Protein AF-A0A6G4AUS6-F1 (afdb_monomer)

Foldseek 3Di:
DQADFDADPVGDTPCPDCVSGPDDDPVNDDDDDDDDDPAFDPPDDVR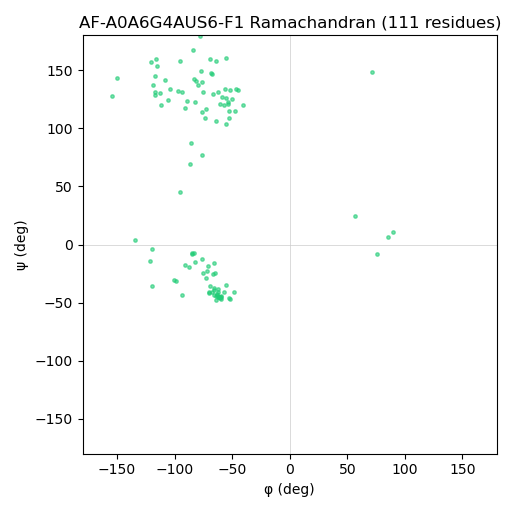DDDDPCVVPVCVVVVVQVVLCVVQVFGDDDPDCDPVNSVVRSCVVVPPDDDDPPPPPPPDDDDDDD

Sequence (113 aa):
MHESLVMDEEGHVTTAAFREYRIPEFADVPRTEVYFADTADALGPLGAKSMSESPFLPVAAALANAVRDATGVRLDTMPMTRDRVCLAIAASRGTPAAPDEVRADGPVGHAPA

Radius of gyration: 26.0 Å; Cα contacts (8 Å, |Δi|>4): 66; chains: 1; bounding box: 75×43×74 Å

Organism: NCBI:txid114699

Solvent-accessible surface area (backbone atoms only — not comparable to full-atom values): 7620 Å² total; per-residue (Å²): 94,62,59,57,89,43,62,50,98,92,66,49,66,73,36,77,47,67,90,65,28,35,71,85,52,81,88,70,57,71,95,79,85,90,83,82,76,98,73,71,31,94,87,28,78,98,30,44,71,93,60,88,55,68,78,58,67,54,47,65,60,52,50,35,49,51,49,20,72,76,67,75,47,85,63,92,62,83,49,65,34,71,67,59,52,51,51,50,51,46,63,74,70,47,79,75,74,74,77,76,76,76,72,74,78,69,84,81,81,82,78,87,131

InterPro domains:
  IPR037165 Aldehyde oxidase/xanthine dehydrogenase, molybdopterin binding domain superfamily [SSF56003] (1-90)
  IPR052516 Nicotinate and N-heterocyclic Hydroxylase [PTHR47495] (9-85)

Mean predicted aligned error: 10.03 Å

Structure (mmCIF, N/CA/C/O backbone):
data_AF-A0A6G4AUS6-F1
#
_entry.id   AF-A0A6G4AUS6-F1
#
loop_
_atom_site.group_PDB
_atom_site.id
_atom_site.type_symbol
_atom_site.label_atom_id
_atom_site.label_alt_id
_atom_site.label_comp_id
_atom_site.label_asym_id
_atom_site.label_entity_id
_atom_site.label_seq_id
_atom_site.pdbx_PDB_ins_code
_atom_site.Cartn_x
_atom_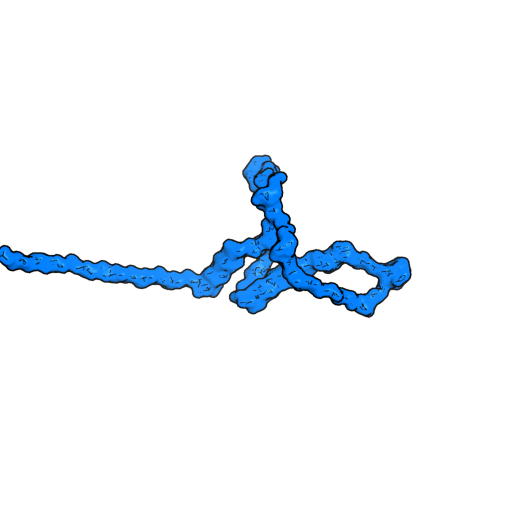site.Cartn_y
_atom_site.Cartn_z
_atom_site.occupancy
_atom_site.B_iso_or_equiv
_atom_site.auth_seq_id
_atom_site.auth_comp_id
_atom_site.auth_asym_id
_atom_site.auth_atom_id
_atom_site.pdbx_PDB_model_num
ATOM 1 N N . MET A 1 1 ? -0.979 -0.504 5.566 1.00 73.19 1 MET A N 1
ATOM 2 C CA . MET A 1 1 ? -2.168 -0.923 6.352 1.00 73.19 1 MET A CA 1
ATOM 3 C C . MET A 1 1 ? -2.077 -0.572 7.831 1.00 73.19 1 MET A C 1
ATOM 5 O O . MET A 1 1 ? -3.114 -0.551 8.476 1.00 73.19 1 MET A O 1
ATOM 9 N N . HIS A 1 2 ? -0.881 -0.345 8.378 1.00 84.62 2 HIS A N 1
ATOM 10 C CA . HIS A 1 2 ? -0.679 -0.233 9.828 1.00 84.62 2 HIS A CA 1
ATOM 11 C C . HIS A 1 2 ? -0.114 1.124 10.243 1.00 84.62 2 HIS A C 1
ATOM 13 O O . HIS A 1 2 ? -0.513 1.666 11.266 1.00 84.62 2 HIS A O 1
ATOM 19 N N . GLU A 1 3 ? 0.757 1.682 9.410 1.00 92.75 3 GLU A N 1
ATOM 20 C CA . GLU A 1 3 ? 1.452 2.933 9.673 1.00 92.75 3 GLU A CA 1
ATOM 21 C C . GLU A 1 3 ? 0.501 4.135 9.698 1.00 92.75 3 GLU A C 1
ATOM 23 O O . GLU A 1 3 ? -0.305 4.335 8.783 1.00 92.75 3 GLU A O 1
ATOM 28 N N . SER A 1 4 ? 0.608 4.930 10.761 1.00 93.50 4 SER A N 1
ATOM 29 C CA . SER A 1 4 ? -0.110 6.187 10.950 1.00 93.50 4 SER A CA 1
ATOM 30 C C . SER A 1 4 ? 0.700 7.076 11.882 1.00 93.50 4 SER A C 1
ATOM 32 O O . SER A 1 4 ? 1.059 6.647 12.975 1.00 93.50 4 SER A O 1
ATOM 34 N N . LEU A 1 5 ? 0.954 8.314 11.465 1.00 94.75 5 LEU A N 1
ATOM 35 C CA . LEU A 1 5 ? 1.510 9.348 12.330 1.00 94.75 5 LEU A CA 1
ATOM 36 C C . LEU A 1 5 ? 0.350 10.083 13.000 1.00 94.75 5 LEU A C 1
ATOM 38 O O . LEU A 1 5 ? -0.535 10.590 12.311 1.00 94.75 5 LEU A O 1
ATOM 42 N N . VAL A 1 6 ? 0.343 10.120 14.330 1.00 95.25 6 VAL A N 1
ATOM 43 C CA . VAL A 1 6 ? -0.687 10.815 15.115 1.00 95.25 6 VAL A CA 1
ATOM 44 C C . VAL A 1 6 ? -0.030 11.916 15.935 1.00 95.25 6 VAL A C 1
ATOM 46 O O . VAL A 1 6 ? 1.042 11.703 16.502 1.00 95.25 6 VAL A O 1
ATOM 49 N N . MET A 1 7 ? -0.671 13.083 15.981 1.00 97.31 7 MET A N 1
ATOM 50 C CA . MET A 1 7 ? -0.251 14.222 16.796 1.00 97.31 7 MET A CA 1
ATOM 51 C C . MET A 1 7 ? -1.321 14.544 17.842 1.00 97.31 7 MET A C 1
ATOM 53 O O . MET A 1 7 ? -2.508 14.356 17.564 1.00 97.31 7 MET A O 1
ATOM 57 N N . ASP A 1 8 ? -0.899 14.979 19.028 1.00 96.88 8 ASP A N 1
ATOM 58 C CA . ASP A 1 8 ? -1.793 15.549 20.043 1.00 96.88 8 ASP A CA 1
ATOM 59 C C . ASP A 1 8 ? -2.181 17.005 19.710 1.00 96.88 8 ASP A C 1
ATOM 61 O O . ASP A 1 8 ? -1.797 17.547 18.668 1.00 96.88 8 ASP A O 1
ATOM 65 N N . GLU A 1 9 ? -2.997 17.625 20.566 1.00 97.75 9 GLU A N 1
ATOM 66 C CA . GLU A 1 9 ? -3.490 18.997 20.369 1.00 97.75 9 GLU A CA 1
ATOM 67 C C . GLU A 1 9 ? -2.359 20.035 20.469 1.00 97.75 9 GLU A C 1
ATOM 69 O O . GLU A 1 9 ? -2.426 21.101 19.853 1.00 97.75 9 GLU A O 1
ATOM 74 N N . GLU A 1 10 ? -1.292 19.698 21.189 1.00 97.69 10 GLU A N 1
ATOM 75 C CA . GLU A 1 10 ? -0.079 20.492 21.352 1.00 97.69 10 GLU A CA 1
ATOM 76 C C . GLU A 1 10 ? 0.925 20.312 20.195 1.00 97.69 10 GLU A C 1
ATOM 78 O O . GLU A 1 10 ? 1.905 21.058 20.105 1.00 97.69 10 GLU A O 1
ATOM 83 N N . GLY A 1 11 ? 0.674 19.370 19.280 1.00 96.88 11 GLY A N 1
ATOM 84 C CA . GLY A 1 11 ? 1.483 19.108 18.088 1.00 96.88 11 GLY A CA 1
ATOM 85 C C . GLY A 1 11 ? 2.613 18.092 18.280 1.00 96.88 11 GLY A C 1
ATOM 86 O O . GLY A 1 11 ? 3.459 17.946 17.392 1.00 96.88 11 GLY A O 1
ATOM 87 N N . HIS A 1 12 ? 2.659 17.371 19.398 1.00 97.25 12 HIS A N 1
ATOM 88 C CA . HIS A 1 12 ? 3.631 16.304 19.611 1.00 97.25 12 HIS A CA 1
ATOM 89 C C . HIS A 1 12 ? 3.197 15.007 18.932 1.00 97.25 12 HIS A C 1
ATOM 91 O O . HIS A 1 12 ? 2.035 14.610 18.980 1.00 97.25 12 HIS A O 1
ATOM 97 N N . VAL A 1 13 ? 4.158 14.291 18.345 1.00 97.31 13 VAL A N 1
ATOM 98 C CA . VAL A 1 13 ? 3.914 12.966 17.764 1.00 97.31 13 VAL A CA 1
ATOM 99 C C . VAL A 1 13 ? 3.724 11.939 18.880 1.00 97.31 13 VAL A C 1
ATOM 101 O O . VAL A 1 13 ? 4.654 11.652 19.632 1.00 97.31 13 VAL A O 1
ATOM 104 N N . THR A 1 14 ? 2.539 11.337 18.953 1.00 96.62 14 THR A N 1
ATOM 105 C CA . THR A 1 14 ? 2.189 10.340 19.982 1.00 96.62 14 THR A CA 1
ATOM 106 C C . THR A 1 14 ? 2.566 8.914 19.579 1.00 96.62 14 THR A C 1
ATOM 108 O O . THR A 1 14 ? 2.754 8.050 20.430 1.00 96.62 14 THR A O 1
ATOM 111 N N . THR A 1 15 ? 2.768 8.665 18.285 1.00 96.31 15 THR A N 1
ATOM 112 C CA . THR A 1 15 ? 3.250 7.391 17.729 1.00 96.31 15 THR A CA 1
ATOM 113 C C . THR A 1 15 ? 4.771 7.405 17.525 1.00 96.31 15 THR A C 1
ATOM 115 O O . THR A 1 15 ? 5.259 7.062 16.452 1.00 96.31 15 THR A O 1
ATOM 118 N N . ALA A 1 16 ? 5.533 7.885 18.512 1.00 95.00 16 ALA A N 1
ATOM 119 C CA . ALA A 1 16 ? 6.981 8.103 18.379 1.00 95.00 16 ALA A CA 1
ATOM 120 C C . ALA A 1 16 ? 7.846 6.855 18.652 1.00 95.00 16 ALA A C 1
ATOM 122 O O . ALA A 1 16 ? 9.055 6.885 18.425 1.00 95.00 16 ALA A O 1
ATOM 123 N N . ALA A 1 17 ? 7.254 5.758 19.129 1.00 94.44 17 ALA A N 1
ATOM 124 C CA . ALA A 1 17 ? 7.941 4.488 19.334 1.00 94.44 17 ALA A CA 1
ATOM 125 C C . ALA A 1 17 ? 7.297 3.364 18.506 1.00 94.44 17 ALA A C 1
ATOM 127 O O . ALA A 1 17 ? 6.135 3.434 18.110 1.00 94.44 17 ALA A O 1
ATOM 128 N N . PHE A 1 18 ? 8.069 2.308 18.221 1.00 92.19 18 PHE A N 1
ATOM 129 C CA . PHE A 1 18 ? 7.643 1.206 17.340 1.00 92.19 18 PHE A CA 1
ATOM 130 C C . PHE A 1 18 ? 6.483 0.370 17.888 1.00 92.19 18 PHE A C 1
ATOM 132 O O . PHE A 1 18 ? 5.862 -0.387 17.145 1.00 92.19 18 PHE A O 1
ATOM 139 N N . ARG A 1 19 ? 6.186 0.485 19.185 1.00 90.75 19 ARG A N 1
ATOM 140 C CA . ARG A 1 19 ? 5.015 -0.162 19.777 1.00 90.75 19 ARG A CA 1
ATOM 141 C C . ARG A 1 19 ? 3.721 0.496 19.287 1.00 90.75 19 ARG A C 1
ATOM 143 O O . ARG A 1 19 ? 2.726 -0.198 19.096 1.00 90.75 19 ARG A O 1
ATOM 150 N N . GLU A 1 20 ? 3.743 1.809 19.088 1.00 93.00 20 GLU A N 1
ATOM 151 C CA . GLU A 1 20 ? 2.610 2.612 18.635 1.00 93.00 20 GLU A CA 1
ATOM 152 C C . GLU A 1 20 ? 2.618 2.777 17.108 1.00 93.00 20 GLU A C 1
ATOM 154 O O . GLU A 1 20 ? 1.583 2.611 16.461 1.00 93.00 20 GLU A O 1
ATOM 159 N N . TYR A 1 21 ? 3.784 3.047 16.511 1.00 94.12 21 TYR A N 1
ATOM 160 C CA . TYR A 1 21 ? 3.964 3.086 15.059 1.00 94.12 21 TYR A CA 1
ATOM 161 C C . TYR A 1 21 ? 4.247 1.685 14.521 1.00 94.12 21 TYR A C 1
ATOM 163 O O . TYR A 1 21 ? 5.394 1.247 14.404 1.00 94.12 21 TYR A O 1
ATOM 171 N N . ARG A 1 22 ? 3.175 0.957 14.210 1.00 90.44 22 ARG A N 1
ATOM 172 C CA . ARG A 1 22 ? 3.284 -0.426 13.750 1.00 90.44 22 ARG A CA 1
ATOM 173 C C . ARG A 1 22 ? 3.798 -0.497 12.311 1.00 90.44 22 ARG A C 1
ATOM 175 O O . ARG A 1 22 ? 3.064 -0.223 11.361 1.00 90.44 22 ARG A O 1
ATOM 182 N N . ILE A 1 23 ? 5.034 -0.956 12.172 1.00 92.25 23 ILE A N 1
ATOM 183 C CA . ILE A 1 23 ? 5.635 -1.358 10.898 1.00 92.25 23 ILE A CA 1
ATOM 184 C C . ILE A 1 23 ? 5.200 -2.803 10.591 1.00 92.25 23 ILE A C 1
ATOM 186 O O . ILE A 1 23 ? 5.080 -3.597 11.527 1.00 92.25 23 ILE A O 1
ATOM 190 N N . PRO A 1 24 ? 4.932 -3.163 9.321 1.00 89.88 24 PRO A N 1
ATOM 191 C CA . PRO A 1 24 ? 4.651 -4.547 8.950 1.00 89.88 24 PRO A CA 1
ATOM 192 C C . PRO A 1 24 ? 5.784 -5.497 9.358 1.00 89.88 24 PRO A C 1
ATOM 194 O O . PRO A 1 24 ? 6.959 -5.231 9.094 1.00 89.88 24 PRO A O 1
ATOM 197 N N . GLU A 1 25 ? 5.426 -6.626 9.958 1.00 91.19 25 GLU A N 1
ATOM 198 C CA . GLU A 1 25 ? 6.355 -7.725 10.212 1.00 91.19 25 GLU A CA 1
ATOM 199 C C . GLU A 1 25 ? 6.472 -8.626 8.975 1.00 91.19 25 GLU A C 1
ATOM 201 O O . GLU A 1 25 ? 5.643 -8.581 8.066 1.00 91.19 25 GLU A O 1
ATOM 206 N N . PHE A 1 26 ? 7.469 -9.514 8.945 1.00 92.62 26 PHE A N 1
ATOM 207 C CA . PHE A 1 26 ? 7.626 -10.465 7.837 1.00 92.62 26 PHE A CA 1
ATOM 208 C C . PHE A 1 26 ? 6.364 -11.317 7.605 1.00 92.62 26 PHE A C 1
ATOM 210 O O . PHE A 1 26 ? 6.017 -11.613 6.466 1.00 92.62 26 PHE A O 1
ATOM 217 N N . ALA A 1 27 ? 5.650 -11.669 8.678 1.00 92.75 27 ALA A N 1
ATOM 218 C CA . ALA A 1 27 ? 4.407 -12.434 8.606 1.00 92.75 27 ALA A CA 1
ATOM 219 C C . ALA A 1 27 ? 3.218 -11.642 8.023 1.00 92.75 27 ALA A C 1
ATOM 221 O 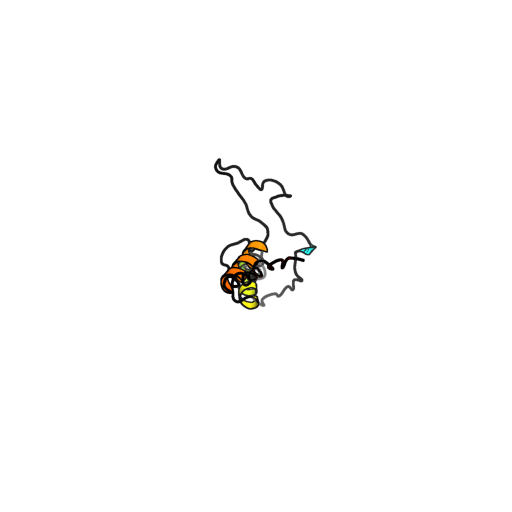O . ALA A 1 27 ? 2.248 -12.258 7.585 1.00 92.75 27 ALA A O 1
ATOM 222 N N . ASP A 1 28 ? 3.285 -10.305 7.995 1.00 90.38 28 ASP A N 1
ATOM 223 C CA . ASP A 1 28 ? 2.239 -9.448 7.423 1.00 90.38 28 ASP A CA 1
ATOM 224 C C . ASP A 1 28 ? 2.365 -9.327 5.886 1.00 90.38 28 ASP A C 1
ATOM 226 O O . ASP A 1 28 ? 1.431 -8.879 5.215 1.00 90.38 28 ASP A O 1
ATOM 230 N N . VAL A 1 29 ? 3.511 -9.712 5.306 1.00 90.25 29 VAL A N 1
ATOM 231 C CA . VAL A 1 29 ? 3.787 -9.568 3.868 1.00 90.25 29 VAL A CA 1
ATOM 232 C C . VAL A 1 29 ? 3.159 -10.728 3.080 1.00 90.25 29 VAL A C 1
ATOM 234 O O . VAL A 1 29 ? 3.485 -11.892 3.328 1.00 90.25 29 VAL A O 1
ATOM 237 N N . PRO A 1 30 ? 2.280 -10.459 2.094 1.00 91.00 30 PRO A N 1
ATOM 238 C CA . PRO A 1 30 ? 1.696 -11.513 1.275 1.00 91.00 30 PRO A CA 1
ATOM 239 C C . PRO A 1 30 ? 2.746 -12.145 0.352 1.00 91.00 30 PRO A C 1
ATOM 241 O O . PRO A 1 30 ? 3.765 -11.536 0.009 1.00 91.00 30 PRO A O 1
ATOM 244 N N . ARG A 1 31 ? 2.466 -13.365 -0.125 1.00 94.50 31 ARG A N 1
ATOM 245 C CA . ARG A 1 31 ? 3.254 -13.965 -1.211 1.00 94.50 31 ARG A CA 1
ATOM 246 C C . ARG A 1 31 ? 3.291 -12.996 -2.390 1.00 94.50 31 ARG A C 1
ATOM 248 O O . ARG A 1 31 ? 2.245 -12.583 -2.880 1.00 94.50 31 ARG A O 1
ATOM 255 N N . THR A 1 32 ? 4.500 -12.635 -2.798 1.00 93.12 32 THR A N 1
ATOM 256 C CA . THR A 1 32 ? 4.743 -11.611 -3.812 1.00 93.12 32 THR A CA 1
ATOM 257 C C . THR A 1 32 ? 5.423 -12.250 -5.010 1.00 93.12 32 THR A C 1
ATOM 259 O O . THR A 1 32 ? 6.436 -12.933 -4.868 1.00 93.12 32 THR A O 1
ATOM 262 N N . GLU A 1 33 ? 4.860 -12.016 -6.188 1.00 95.56 33 GLU A N 1
ATOM 263 C CA . GLU A 1 33 ? 5.427 -12.412 -7.473 1.00 95.56 33 GLU A CA 1
ATOM 264 C C . GLU A 1 33 ? 5.920 -11.159 -8.195 1.00 95.56 33 GLU A C 1
ATOM 266 O O . GLU A 1 33 ? 5.290 -10.101 -8.121 1.00 95.56 33 GLU A O 1
ATOM 271 N N . VAL A 1 34 ? 7.058 -11.267 -8.879 1.00 94.06 34 VAL A N 1
ATOM 272 C CA . VAL A 1 34 ? 7.681 -10.138 -9.573 1.00 94.06 34 VAL A CA 1
ATOM 273 C C . VAL A 1 34 ? 7.597 -10.373 -11.070 1.00 94.06 34 VAL A C 1
ATOM 275 O O . VAL A 1 34 ? 8.154 -11.337 -11.592 1.00 94.06 34 VAL A O 1
ATOM 278 N N . TYR A 1 35 ? 6.923 -9.452 -11.751 1.00 93.62 35 TYR A N 1
ATOM 279 C CA . TYR A 1 35 ? 6.782 -9.439 -13.200 1.00 93.62 35 TYR A CA 1
ATOM 280 C C . TYR A 1 35 ? 7.526 -8.235 -13.769 1.00 93.62 35 TYR A C 1
ATOM 282 O O . TYR A 1 35 ? 7.340 -7.107 -13.310 1.00 93.62 35 TYR A O 1
ATOM 290 N N . PHE A 1 36 ? 8.358 -8.470 -14.781 1.00 91.88 36 PHE A N 1
ATOM 291 C CA . PHE A 1 36 ? 9.063 -7.408 -15.491 1.00 91.88 36 PHE A CA 1
ATOM 292 C C . PHE A 1 36 ? 8.305 -7.040 -16.761 1.00 91.88 36 PHE A C 1
ATOM 294 O O . PHE A 1 36 ? 7.921 -7.909 -17.541 1.00 91.88 36 PHE A O 1
ATOM 301 N N . ALA A 1 37 ? 8.102 -5.742 -16.973 1.00 91.31 37 ALA A N 1
ATOM 302 C CA . ALA A 1 37 ? 7.573 -5.243 -18.232 1.00 91.31 37 ALA A CA 1
ATOM 303 C C . ALA A 1 37 ? 8.665 -5.292 -19.308 1.00 91.31 37 ALA A C 1
ATOM 305 O O . ALA A 1 37 ? 9.763 -4.776 -19.092 1.00 91.31 37 ALA A O 1
ATOM 306 N N . ASP A 1 38 ? 8.348 -5.850 -20.475 1.00 93.88 38 ASP A N 1
ATOM 307 C CA . ASP A 1 38 ? 9.256 -5.897 -21.625 1.00 93.88 38 ASP A CA 1
ATOM 308 C C . ASP A 1 38 ? 9.330 -4.528 -22.316 1.00 93.88 38 ASP A C 1
ATOM 310 O O . ASP A 1 38 ? 8.650 -4.246 -23.302 1.00 93.88 38 ASP A O 1
ATOM 314 N N . THR A 1 39 ? 10.072 -3.605 -21.701 1.00 94.56 39 THR A N 1
ATOM 315 C CA . THR A 1 39 ? 10.183 -2.223 -22.169 1.00 94.56 39 THR A CA 1
ATOM 316 C C . THR A 1 39 ? 11.551 -1.631 -21.810 1.00 94.56 39 THR A C 1
ATOM 318 O O . THR A 1 39 ? 12.021 -1.787 -20.686 1.00 94.56 39 THR A O 1
ATOM 321 N N . ALA A 1 40 ? 12.131 -0.803 -22.682 1.00 95.06 40 ALA A N 1
ATOM 322 C CA . ALA A 1 40 ? 13.383 -0.066 -22.427 1.00 95.06 40 ALA A CA 1
ATOM 323 C C . ALA A 1 40 ? 13.168 1.462 -22.412 1.00 95.06 40 ALA A C 1
ATOM 325 O O . ALA A 1 40 ? 12.141 1.937 -22.903 1.00 95.06 40 ALA A O 1
ATOM 326 N N . ASP A 1 41 ? 14.079 2.219 -21.799 1.00 96.00 41 ASP A N 1
ATOM 327 C CA . ASP A 1 41 ? 14.145 3.688 -21.883 1.00 96.00 41 ASP A CA 1
ATOM 328 C C . ASP A 1 41 ? 15.308 4.112 -22.783 1.00 96.00 41 ASP A C 1
ATOM 330 O O . ASP A 1 41 ? 16.453 3.744 -22.534 1.00 96.00 41 ASP A O 1
ATOM 334 N N . ALA A 1 42 ? 15.025 4.900 -23.820 1.00 96.06 42 ALA A N 1
ATOM 335 C CA . ALA A 1 42 ? 16.038 5.378 -24.759 1.00 96.06 42 ALA A CA 1
ATOM 336 C C . ALA A 1 42 ? 17.076 6.313 -24.112 1.00 96.06 42 ALA A C 1
ATOM 338 O O . ALA A 1 42 ? 18.190 6.427 -24.623 1.00 96.06 42 ALA A O 1
ATOM 339 N N . LEU A 1 43 ? 16.720 6.986 -23.012 1.00 96.31 43 LEU A N 1
ATOM 340 C CA . LEU A 1 43 ? 1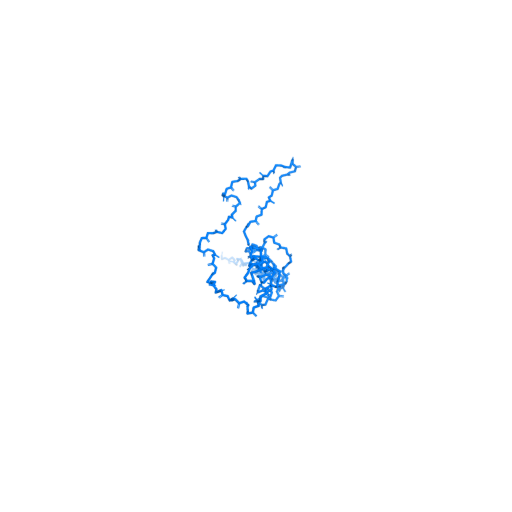7.612 7.887 -22.275 1.00 96.31 43 LEU A CA 1
ATOM 341 C C . LEU A 1 43 ? 18.379 7.167 -21.159 1.00 96.31 43 LEU A C 1
ATOM 343 O O . LEU A 1 43 ? 19.377 7.685 -20.654 1.00 96.31 43 LEU A O 1
ATOM 347 N N . GLY A 1 44 ? 17.913 5.983 -20.767 1.00 95.50 44 GLY A N 1
ATOM 348 C CA . GLY A 1 44 ? 18.499 5.196 -19.697 1.00 95.50 44 GLY A CA 1
ATOM 349 C C . GLY A 1 44 ? 19.786 4.492 -20.128 1.00 95.50 44 GLY A C 1
ATOM 350 O O . GLY A 1 44 ? 19.843 3.928 -21.226 1.00 95.50 44 GLY A O 1
ATOM 351 N N . PRO A 1 45 ? 20.823 4.436 -19.271 1.00 96.00 45 PRO A N 1
ATOM 352 C CA . PRO A 1 45 ? 22.002 3.633 -19.564 1.00 96.00 45 PRO A CA 1
ATOM 353 C C . PRO A 1 45 ? 21.577 2.177 -19.755 1.00 96.00 45 PRO A C 1
ATOM 355 O O . PRO A 1 45 ? 20.881 1.610 -18.915 1.00 96.00 45 PRO A O 1
ATOM 358 N N . LEU A 1 46 ? 21.973 1.581 -20.881 1.00 95.38 46 LEU A N 1
ATOM 359 C CA . LEU A 1 46 ? 21.602 0.208 -21.246 1.00 95.38 46 LEU A CA 1
ATOM 360 C C . LEU A 1 46 ? 20.077 -0.040 -21.294 1.00 95.38 46 LEU A C 1
ATOM 362 O O . LEU A 1 46 ? 19.639 -1.176 -21.133 1.00 95.38 46 LEU A O 1
ATOM 366 N N . GLY A 1 47 ? 19.259 0.998 -21.502 1.00 94.69 47 GLY A N 1
ATOM 367 C CA . GLY A 1 47 ? 17.799 0.868 -21.539 1.00 94.69 47 GLY A CA 1
ATOM 368 C C . GLY A 1 47 ? 17.104 0.927 -20.173 1.00 94.69 47 GLY A C 1
ATOM 369 O O . GLY A 1 47 ? 15.898 0.680 -20.103 1.00 94.69 47 GLY A O 1
ATOM 370 N N . ALA A 1 48 ? 17.838 1.216 -19.092 1.00 94.44 48 ALA A N 1
ATOM 371 C CA . ALA A 1 48 ? 17.325 1.178 -17.723 1.00 94.44 48 ALA A CA 1
ATOM 372 C C . ALA A 1 48 ? 16.275 2.262 -17.424 1.00 94.44 48 ALA A C 1
ATOM 374 O O . ALA A 1 48 ? 16.377 3.394 -17.882 1.00 94.44 48 ALA A O 1
ATOM 375 N N . LYS A 1 49 ? 15.307 1.927 -16.567 1.00 94.12 49 LYS A N 1
ATOM 376 C CA . LYS A 1 49 ? 14.286 2.845 -16.039 1.00 94.12 49 LYS A CA 1
ATOM 377 C C . LYS A 1 49 ? 14.435 3.016 -14.538 1.00 94.12 49 LYS A C 1
ATOM 379 O O . LYS A 1 49 ? 14.895 2.103 -13.852 1.00 94.12 49 LYS A O 1
ATOM 384 N N . SER A 1 50 ? 13.980 4.155 -14.018 1.00 91.50 50 SER A N 1
ATOM 385 C CA . SER A 1 50 ? 13.788 4.304 -12.574 1.00 91.50 50 SER A CA 1
ATOM 386 C C . SER A 1 50 ? 12.743 3.300 -12.082 1.00 91.50 50 SER A C 1
ATOM 388 O O . SER A 1 50 ? 11.672 3.187 -12.672 1.00 91.50 50 SER A O 1
ATOM 390 N N . MET A 1 51 ? 13.070 2.575 -11.010 1.00 91.25 51 MET A N 1
ATOM 391 C CA . MET A 1 51 ? 12.221 1.522 -10.437 1.00 91.25 51 MET A CA 1
ATOM 392 C C . MET A 1 51 ? 12.106 1.584 -8.910 1.00 91.25 51 MET A C 1
ATOM 394 O O . MET A 1 51 ? 11.480 0.714 -8.318 1.00 91.25 51 MET A O 1
ATOM 398 N N . SER A 1 52 ? 12.687 2.590 -8.248 1.00 90.75 52 SER A N 1
ATOM 399 C CA . SER A 1 52 ? 12.684 2.653 -6.778 1.00 90.75 52 SER A CA 1
ATOM 400 C C . SER A 1 52 ? 11.277 2.848 -6.201 1.00 90.75 52 SER A C 1
ATOM 402 O O . SER A 1 52 ? 10.944 2.253 -5.181 1.00 90.75 52 SER A 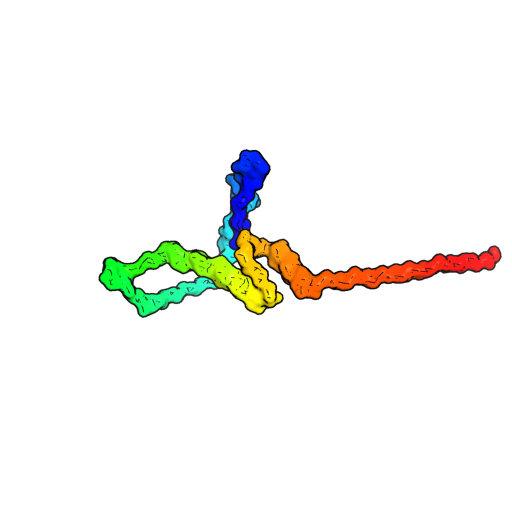O 1
ATOM 404 N N . GLU A 1 53 ? 10.447 3.671 -6.852 1.00 94.12 53 GLU A N 1
ATOM 405 C CA . GLU A 1 53 ? 9.120 4.042 -6.336 1.00 94.12 53 GLU A CA 1
ATOM 406 C C . GLU A 1 53 ? 7.961 3.273 -6.966 1.00 94.12 53 GLU A C 1
ATOM 408 O O . GLU A 1 53 ? 6.954 2.976 -6.319 1.00 94.12 53 GLU A O 1
ATOM 413 N N . SER A 1 54 ? 8.135 2.882 -8.226 1.00 90.75 54 SER A N 1
ATOM 414 C CA . SER A 1 54 ? 7.155 2.148 -9.020 1.00 90.75 54 SER A CA 1
ATOM 415 C C . SER A 1 54 ? 6.530 0.932 -8.320 1.00 90.75 54 SER A C 1
ATOM 417 O O . SER A 1 54 ? 5.320 0.764 -8.467 1.00 90.75 54 SER A O 1
ATOM 419 N N . PRO A 1 55 ? 7.263 0.085 -7.563 1.00 90.81 55 PRO A N 1
ATOM 420 C CA . PRO A 1 55 ? 6.660 -1.095 -6.952 1.00 90.81 55 PRO A CA 1
ATOM 421 C C . PRO A 1 55 ? 5.789 -0.781 -5.730 1.00 90.81 55 PRO A C 1
ATOM 423 O O . PRO A 1 55 ? 4.891 -1.567 -5.441 1.00 90.81 55 PRO A O 1
ATOM 426 N N . PHE A 1 56 ? 6.007 0.333 -5.015 1.00 90.25 56 PHE A N 1
ATOM 427 C CA . PHE A 1 56 ? 5.247 0.624 -3.790 1.00 90.25 56 PHE A CA 1
ATOM 428 C C . PHE A 1 56 ? 4.088 1.605 -4.003 1.00 90.25 56 PHE A C 1
ATOM 430 O O . PHE A 1 56 ? 3.057 1.473 -3.341 1.00 90.25 56 PHE A O 1
ATOM 437 N N . LEU A 1 57 ? 4.206 2.547 -4.947 1.00 93.50 57 LEU A N 1
ATOM 438 C CA . LEU A 1 57 ? 3.155 3.530 -5.245 1.00 93.50 57 LEU A CA 1
ATOM 439 C C . LEU A 1 57 ? 1.763 2.912 -5.506 1.00 93.50 57 LEU A C 1
ATOM 441 O O . LEU A 1 57 ? 0.787 3.390 -4.922 1.00 93.50 57 LEU A O 1
ATOM 445 N N . PRO A 1 58 ? 1.609 1.849 -6.325 1.00 93.88 58 PRO A N 1
ATOM 446 C CA . PRO A 1 58 ? 0.286 1.306 -6.628 1.00 93.88 58 PRO A CA 1
ATOM 447 C C . PRO A 1 58 ? -0.306 0.462 -5.491 1.00 93.88 58 PRO A C 1
ATOM 449 O O . PRO A 1 58 ? -1.498 0.157 -5.533 1.00 93.88 58 PRO A O 1
ATOM 452 N N . VAL A 1 59 ? 0.480 0.083 -4.475 1.00 93.31 59 VAL A N 1
ATOM 453 C CA . VAL A 1 59 ? 0.079 -0.907 -3.459 1.00 93.31 59 VAL A CA 1
ATOM 454 C C . VAL A 1 59 ? -1.158 -0.459 -2.683 1.00 93.31 59 VAL A C 1
ATOM 456 O O . VAL A 1 59 ? -2.101 -1.234 -2.533 1.00 93.31 59 VAL A O 1
ATOM 459 N N . ALA A 1 60 ? -1.199 0.797 -2.228 1.00 93.56 60 ALA A N 1
ATOM 460 C CA . ALA A 1 60 ? -2.333 1.321 -1.464 1.00 93.56 60 ALA A CA 1
ATOM 461 C C . ALA A 1 60 ? -3.640 1.293 -2.277 1.00 93.56 60 ALA A C 1
ATOM 463 O O . ALA A 1 60 ? -4.674 0.841 -1.784 1.00 93.56 60 ALA A O 1
ATOM 464 N N . ALA A 1 61 ? -3.585 1.730 -3.538 1.00 94.75 61 ALA A N 1
ATOM 465 C CA . ALA A 1 61 ? -4.744 1.760 -4.424 1.00 94.75 61 ALA A CA 1
ATOM 466 C C . ALA A 1 61 ? -5.195 0.349 -4.838 1.00 94.75 61 ALA A C 1
ATOM 468 O O . ALA A 1 61 ? -6.393 0.061 -4.836 1.00 94.75 61 ALA A O 1
ATOM 469 N N . ALA A 1 62 ? -4.250 -0.541 -5.154 1.00 95.25 62 ALA A N 1
ATOM 470 C CA . ALA A 1 62 ? -4.535 -1.937 -5.476 1.00 95.25 62 ALA A CA 1
ATOM 471 C C . ALA A 1 62 ? -5.228 -2.643 -4.303 1.00 95.25 62 ALA A C 1
ATOM 473 O O . ALA A 1 62 ? -6.247 -3.304 -4.495 1.00 95.25 62 ALA A O 1
ATOM 474 N N . LEU A 1 63 ? -4.741 -2.427 -3.079 1.00 93.00 63 LEU A N 1
ATOM 475 C CA . LEU A 1 63 ? -5.336 -2.987 -1.870 1.00 93.00 63 LEU A CA 1
ATOM 476 C C . LEU A 1 63 ? -6.735 -2.424 -1.590 1.00 93.00 63 LEU A C 1
ATOM 478 O O . LEU A 1 63 ? -7.654 -3.188 -1.304 1.00 93.00 63 LEU A O 1
ATOM 482 N N . ALA A 1 64 ? -6.929 -1.112 -1.742 1.00 95.62 64 ALA A N 1
ATOM 483 C CA . ALA A 1 64 ? -8.245 -0.477 -1.639 1.00 95.62 64 ALA A CA 1
ATOM 484 C C . ALA A 1 64 ? -9.262 -1.079 -2.622 1.00 95.62 64 ALA A C 1
ATOM 486 O O . ALA A 1 64 ? -10.434 -1.276 -2.290 1.00 95.62 64 ALA A O 1
ATOM 487 N N . ASN A 1 65 ? -8.816 -1.364 -3.847 1.00 96.88 65 ASN A N 1
ATOM 488 C CA . ASN A 1 65 ? -9.641 -1.999 -4.868 1.00 96.88 65 ASN A CA 1
ATOM 489 C C . ASN A 1 65 ? -9.935 -3.463 -4.522 1.00 96.88 65 ASN A C 1
ATOM 491 O O . ASN A 1 65 ? -11.082 -3.871 -4.658 1.00 96.88 65 ASN A O 1
ATOM 495 N N . ALA A 1 66 ? -8.956 -4.213 -4.010 1.00 95.88 66 ALA A N 1
ATOM 496 C CA . ALA A 1 66 ? -9.151 -5.592 -3.564 1.00 95.88 66 ALA A CA 1
ATOM 497 C C . ALA A 1 66 ? -10.148 -5.692 -2.395 1.00 95.88 66 ALA A C 1
ATOM 499 O O . ALA A 1 66 ? -11.015 -6.561 -2.393 1.00 95.88 66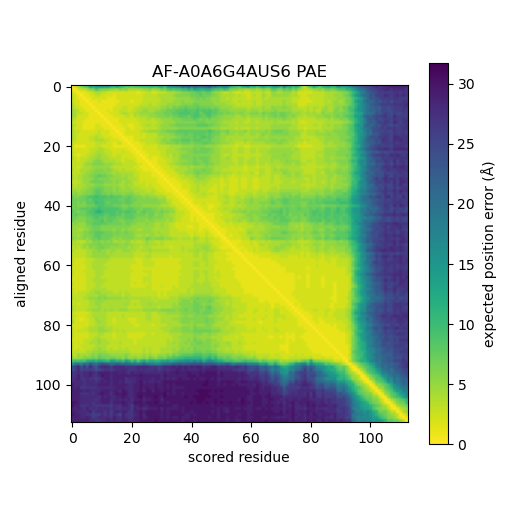 ALA A O 1
ATOM 500 N N . VAL A 1 67 ? -10.088 -4.770 -1.425 1.00 95.50 67 VAL A N 1
ATOM 501 C CA . VAL A 1 67 ? -11.077 -4.713 -0.332 1.00 95.50 67 VAL A CA 1
ATOM 502 C C . VAL A 1 67 ? -12.475 -4.418 -0.876 1.00 95.50 67 VAL A C 1
ATOM 504 O O . VAL A 1 67 ? -13.437 -5.068 -0.464 1.00 95.50 67 VAL A O 1
ATOM 507 N N . ARG A 1 68 ? -12.604 -3.475 -1.818 1.00 97.00 68 ARG A N 1
ATOM 508 C CA . ARG A 1 68 ? -13.890 -3.189 -2.469 1.00 97.00 68 ARG A CA 1
ATOM 509 C C . ARG A 1 68 ? -14.425 -4.389 -3.237 1.00 97.00 68 ARG A C 1
ATOM 511 O O . ARG A 1 68 ? -15.610 -4.672 -3.122 1.00 97.00 68 ARG A O 1
ATOM 518 N N . ASP A 1 69 ? -13.579 -5.066 -4.000 1.00 98.19 69 ASP A N 1
ATOM 519 C CA . ASP A 1 69 ? -13.950 -6.261 -4.756 1.00 98.19 69 ASP A CA 1
ATOM 520 C C . ASP A 1 69 ? -14.466 -7.370 -3.824 1.00 98.19 69 ASP A C 1
ATOM 522 O O . ASP A 1 69 ? -15.547 -7.914 -4.031 1.00 98.19 69 ASP A O 1
ATOM 526 N N . ALA A 1 70 ? -13.767 -7.608 -2.710 1.00 96.88 70 ALA A N 1
ATOM 527 C CA . ALA A 1 70 ? -14.128 -8.645 -1.747 1.00 96.88 70 ALA A CA 1
ATOM 528 C C . ALA A 1 70 ? -15.370 -8.323 -0.891 1.00 96.88 70 ALA A C 1
ATOM 530 O O . ALA A 1 70 ? -16.038 -9.237 -0.409 1.00 96.88 70 ALA A O 1
ATOM 531 N N . THR A 1 71 ? -15.659 -7.043 -0.629 1.00 95.94 71 THR A N 1
ATOM 532 C CA . THR A 1 71 ? -16.656 -6.639 0.390 1.00 95.94 71 THR A CA 1
ATOM 533 C C . THR A 1 71 ? -17.807 -5.792 -0.147 1.00 95.94 71 THR A C 1
ATOM 535 O O . THR A 1 71 ? -18.792 -5.584 0.561 1.00 95.94 71 THR A O 1
ATOM 538 N N . GLY A 1 72 ? -17.682 -5.257 -1.362 1.00 96.00 72 GLY A N 1
ATOM 539 C CA . GLY A 1 72 ? -18.569 -4.239 -1.929 1.00 96.00 72 GLY A CA 1
ATOM 540 C C . GLY A 1 72 ? -18.356 -2.823 -1.373 1.00 96.00 72 GLY A C 1
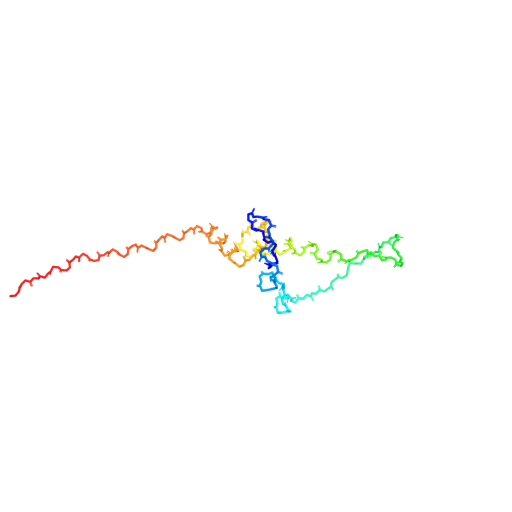ATOM 541 O O . GLY A 1 72 ? -18.914 -1.868 -1.913 1.00 96.00 72 GLY A O 1
ATOM 542 N N . VAL A 1 73 ? -17.539 -2.649 -0.328 1.00 96.00 73 VAL A N 1
ATOM 543 C CA . VAL A 1 73 ? -17.349 -1.364 0.360 1.00 96.00 73 VAL A CA 1
ATOM 544 C C . VAL A 1 73 ? -16.151 -0.608 -0.203 1.00 96.00 73 VAL A C 1
ATOM 546 O O . VAL A 1 73 ? -15.053 -1.149 -0.320 1.00 96.00 73 VAL A O 1
ATOM 549 N N . ARG A 1 74 ? -16.329 0.678 -0.522 1.00 95.00 74 ARG A N 1
ATOM 550 C CA . ARG A 1 74 ? -15.223 1.550 -0.936 1.00 95.00 74 ARG A CA 1
ATOM 551 C C . ARG A 1 74 ? -14.617 2.251 0.277 1.00 95.00 74 ARG A C 1
ATOM 553 O O . ARG A 1 74 ? -15.276 3.065 0.907 1.00 95.00 74 ARG A O 1
ATOM 560 N N . LEU A 1 75 ? -13.344 1.970 0.539 1.00 93.88 75 LEU A N 1
ATOM 561 C CA . LEU A 1 75 ? -12.492 2.751 1.434 1.00 93.88 75 LEU A CA 1
ATOM 562 C C . LEU A 1 75 ? -11.540 3.604 0.590 1.00 93.88 75 LEU A C 1
ATOM 564 O O . LEU A 1 75 ? -10.943 3.104 -0.367 1.00 93.88 75 LEU A O 1
ATOM 568 N N . ASP A 1 76 ? -11.406 4.877 0.934 1.00 93.50 76 ASP A N 1
ATOM 569 C CA . ASP A 1 76 ? -10.548 5.861 0.256 1.00 93.50 76 ASP A CA 1
ATOM 570 C C . ASP A 1 76 ? -9.466 6.451 1.174 1.00 93.50 76 ASP A C 1
ATOM 572 O O . ASP A 1 76 ? -8.601 7.197 0.724 1.00 93.50 76 ASP A O 1
ATOM 576 N N . THR A 1 77 ? -9.488 6.073 2.452 1.00 92.88 77 THR A N 1
ATOM 577 C CA .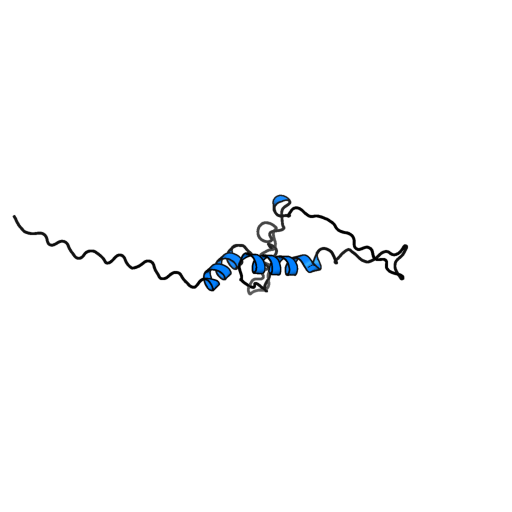 THR A 1 77 ? -8.620 6.617 3.491 1.00 92.88 77 THR A CA 1
ATOM 578 C C . THR A 1 77 ? -7.717 5.526 4.053 1.00 92.88 77 THR A C 1
ATOM 580 O O . THR A 1 77 ? -8.172 4.442 4.426 1.00 92.88 77 THR A O 1
ATOM 583 N N . MET A 1 78 ? -6.420 5.823 4.139 1.00 92.94 78 MET A N 1
ATOM 584 C CA . MET A 1 78 ? -5.430 4.970 4.796 1.00 92.94 78 MET A CA 1
ATOM 585 C C . MET A 1 78 ? -5.191 5.418 6.249 1.00 92.94 78 MET A C 1
ATOM 587 O O . MET A 1 78 ? -5.444 6.573 6.591 1.00 92.94 78 MET A O 1
ATOM 591 N N . PRO A 1 79 ? -4.693 4.524 7.119 1.00 93.94 79 PRO A N 1
ATOM 592 C CA . PRO A 1 79 ? -4.631 3.071 6.941 1.00 93.94 79 PRO A CA 1
ATOM 593 C C . PRO A 1 79 ? -6.023 2.409 6.954 1.00 93.94 79 PRO A C 1
ATOM 595 O O . PRO A 1 79 ? -6.919 2.848 7.676 1.00 93.94 79 PRO A O 1
ATOM 598 N N . MET A 1 80 ? -6.195 1.316 6.199 1.00 93.75 80 MET A N 1
ATOM 599 C CA . MET A 1 80 ? -7.387 0.454 6.268 1.00 93.75 80 MET A CA 1
ATOM 600 C C . MET A 1 80 ? -7.210 -0.605 7.360 1.00 93.75 80 MET A C 1
ATOM 602 O O . MET A 1 80 ? -7.018 -1.791 7.092 1.00 93.75 80 MET A O 1
ATOM 606 N N . THR A 1 81 ? -7.212 -0.155 8.612 1.00 92.38 81 THR A N 1
ATOM 607 C CA . THR A 1 81 ? -7.120 -1.041 9.774 1.00 92.38 81 THR A CA 1
ATOM 608 C C . THR A 1 81 ? -8.338 -1.964 9.864 1.00 92.38 81 THR A C 1
ATOM 610 O O . THR A 1 81 ? -9.406 -1.680 9.314 1.00 92.38 81 THR A O 1
ATOM 613 N N . ARG A 1 82 ? -8.190 -3.095 10.566 1.00 92.25 82 ARG A N 1
ATOM 614 C CA . ARG A 1 82 ? -9.258 -4.098 10.714 1.00 92.25 82 ARG A CA 1
ATOM 615 C C . ARG A 1 82 ? -10.558 -3.479 11.227 1.00 92.25 82 ARG A C 1
ATOM 617 O O . ARG A 1 82 ? -11.615 -3.778 10.688 1.00 92.25 82 ARG A O 1
ATOM 624 N N . ASP A 1 83 ? -10.479 -2.638 12.252 1.00 93.56 83 ASP A N 1
ATOM 625 C CA . ASP A 1 83 ? -11.619 -1.934 12.844 1.00 93.56 83 ASP A CA 1
ATOM 626 C C . ASP A 1 83 ? -12.335 -1.047 11.817 1.00 93.56 83 ASP A C 1
ATOM 628 O O . ASP A 1 83 ? -13.548 -1.175 11.663 1.00 93.56 83 ASP A O 1
ATOM 632 N N . ARG A 1 84 ? -11.601 -0.245 11.032 1.00 93.50 84 ARG A N 1
ATOM 633 C CA . ARG A 1 84 ? -12.176 0.594 9.968 1.00 93.50 84 ARG A CA 1
ATOM 634 C C . ARG A 1 84 ? -12.881 -0.235 8.900 1.00 93.50 84 ARG A C 1
ATOM 636 O O . ARG A 1 84 ? -14.003 0.088 8.520 1.00 93.50 84 ARG A O 1
ATOM 643 N N . VAL A 1 85 ? -12.258 -1.326 8.451 1.00 94.62 85 VAL A N 1
ATOM 644 C CA . VAL A 1 85 ? -12.858 -2.237 7.464 1.00 94.62 85 VAL A CA 1
ATOM 645 C C . VAL A 1 85 ? -14.121 -2.895 8.035 1.00 94.62 85 VAL A C 1
ATOM 647 O O . VAL A 1 85 ? -15.165 -2.881 7.388 1.00 94.62 85 VAL A O 1
ATOM 650 N N . CYS A 1 86 ? -14.062 -3.431 9.259 1.00 95.12 86 CYS A N 1
ATOM 651 C CA . CYS A 1 86 ? -15.205 -4.072 9.913 1.00 95.12 86 CYS A CA 1
ATOM 652 C C . CYS A 1 86 ? -16.374 -3.102 10.128 1.00 95.12 86 CYS A C 1
ATOM 654 O O . CYS A 1 86 ? -17.513 -3.460 9.832 1.00 95.12 86 CYS A O 1
ATOM 656 N N . LEU A 1 87 ? -16.102 -1.883 10.602 1.00 95.25 87 LEU A N 1
ATOM 657 C CA . LEU A 1 87 ? -17.119 -0.846 10.793 1.00 95.25 87 LEU A CA 1
ATOM 658 C C . LEU A 1 87 ? -17.759 -0.440 9.465 1.00 95.25 87 LEU A C 1
ATOM 660 O O . LEU A 1 87 ? -18.980 -0.325 9.390 1.00 95.25 87 LEU A O 1
ATOM 664 N N . ALA A 1 88 ? -16.964 -0.288 8.405 1.00 94.62 88 ALA A N 1
ATOM 665 C CA . ALA A 1 88 ? -17.480 0.071 7.090 1.00 94.62 88 ALA A CA 1
ATOM 666 C C . ALA A 1 88 ? -18.370 -1.037 6.489 1.00 94.62 88 ALA A C 1
ATOM 668 O O . ALA A 1 88 ? -19.407 -0.742 5.894 1.00 94.62 88 ALA A O 1
ATOM 669 N N . ILE A 1 89 ? -18.022 -2.313 6.700 1.00 95.75 89 ILE A N 1
ATOM 670 C CA . ILE A 1 89 ? -18.868 -3.458 6.320 1.00 95.75 89 ILE A CA 1
ATOM 671 C C . ILE A 1 89 ? -20.149 -3.515 7.161 1.00 95.75 89 ILE A C 1
ATOM 673 O O . ILE A 1 89 ? -21.217 -3.812 6.633 1.00 95.75 89 ILE A O 1
ATOM 677 N N . ALA A 1 90 ? -20.073 -3.255 8.467 1.00 94.94 90 ALA A N 1
ATOM 678 C CA . ALA A 1 90 ? -21.257 -3.242 9.324 1.00 94.94 90 ALA A CA 1
ATOM 679 C C . ALA A 1 90 ? -22.225 -2.121 8.914 1.00 94.94 90 ALA A C 1
ATOM 681 O O . ALA A 1 90 ? -23.420 -2.362 8.763 1.00 94.94 90 ALA A O 1
ATOM 682 N N . ALA A 1 91 ? -21.699 -0.922 8.651 1.00 93.12 91 ALA A N 1
ATOM 683 C CA . ALA A 1 91 ? -22.486 0.213 8.184 1.00 93.12 91 ALA A CA 1
ATOM 684 C C . ALA A 1 91 ? -23.154 -0.057 6.825 1.00 93.12 91 ALA A C 1
ATOM 686 O O . ALA A 1 91 ? -24.307 0.325 6.629 1.00 93.12 91 ALA A O 1
ATOM 687 N N . SER A 1 92 ? -22.477 -0.755 5.902 1.00 91.75 92 SER A N 1
ATOM 688 C CA . SER A 1 92 ? -23.042 -1.072 4.582 1.00 91.75 92 SER A CA 1
ATOM 689 C C . SER A 1 92 ? -24.155 -2.124 4.617 1.00 91.75 92 SER A C 1
ATOM 691 O O . SER A 1 92 ? -24.988 -2.160 3.713 1.00 91.75 92 SER A O 1
ATOM 693 N N . ARG A 1 93 ? -24.200 -2.962 5.660 1.00 85.88 93 ARG A N 1
ATOM 694 C CA . ARG A 1 93 ? -25.237 -3.989 5.864 1.00 85.88 93 ARG A CA 1
ATOM 695 C C . ARG A 1 93 ? -26.496 -3.460 6.558 1.00 85.88 93 ARG A C 1
ATO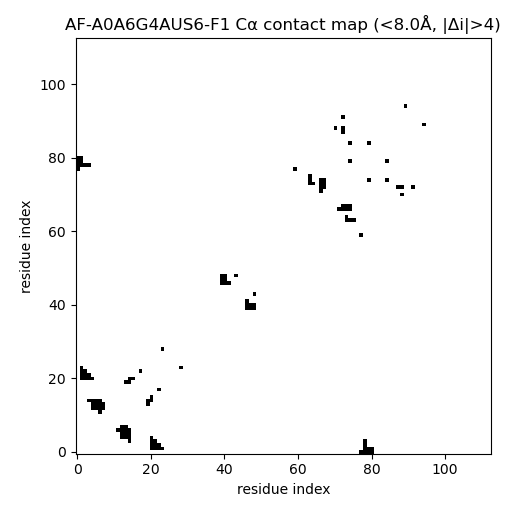M 697 O O . ARG A 1 93 ? -27.477 -4.194 6.645 1.00 85.88 93 ARG A O 1
ATOM 704 N N . GLY A 1 94 ? -26.475 -2.208 7.023 1.00 69.94 94 GLY A N 1
ATOM 705 C CA . GLY A 1 94 ? -27.457 -1.680 7.965 1.00 69.94 94 GLY A CA 1
ATOM 706 C C . GLY A 1 94 ? -27.255 -2.274 9.362 1.00 69.94 94 GLY A C 1
ATOM 707 O O . GLY A 1 94 ? -26.803 -3.408 9.518 1.00 69.94 94 GLY A O 1
ATOM 708 N N . THR A 1 95 ? -27.569 -1.506 10.405 1.00 57.91 95 THR A N 1
ATOM 709 C CA . THR A 1 95 ? -27.607 -2.033 11.775 1.00 57.91 95 THR A CA 1
ATOM 710 C C . THR A 1 95 ? -28.564 -3.231 11.795 1.00 57.91 95 THR A C 1
ATOM 712 O O . THR A 1 95 ? -29.706 -3.067 11.355 1.00 57.91 95 THR A O 1
ATOM 715 N N . PRO A 1 96 ? -28.157 -4.424 12.277 1.00 50.38 96 PRO A N 1
ATOM 716 C CA . PRO A 1 96 ? -29.120 -5.477 12.566 1.00 50.38 96 PRO A CA 1
ATOM 717 C C . PRO A 1 96 ? -30.197 -4.870 13.461 1.00 50.38 96 PRO A C 1
ATOM 719 O O . PRO A 1 96 ? -29.854 -4.161 14.410 1.00 50.38 96 PRO A O 1
ATOM 722 N N . ALA A 1 97 ? -31.476 -5.100 13.151 1.00 50.78 97 ALA A N 1
ATOM 723 C CA . ALA A 1 97 ? -32.543 -4.752 14.080 1.00 50.78 97 ALA A CA 1
ATOM 724 C C . ALA A 1 97 ? -32.130 -5.255 15.469 1.00 50.78 97 ALA A C 1
ATOM 726 O O . ALA A 1 97 ? -31.598 -6.366 15.580 1.00 50.78 97 ALA A O 1
ATOM 727 N N . ALA A 1 98 ? -32.282 -4.402 16.489 1.00 49.69 98 ALA A N 1
ATOM 728 C CA . ALA A 1 98 ? -32.032 -4.806 17.864 1.00 49.69 98 ALA A CA 1
ATOM 729 C C . ALA A 1 98 ? -32.704 -6.172 18.073 1.00 49.69 98 ALA A C 1
ATOM 731 O O . ALA A 1 98 ? -33.833 -6.332 17.598 1.00 49.69 98 ALA A O 1
ATOM 732 N N . PRO A 1 99 ? -32.016 -7.166 18.669 1.00 49.56 99 PRO A N 1
ATOM 733 C CA . PRO A 1 99 ? -32.649 -8.449 18.939 1.00 49.56 99 PRO A CA 1
ATOM 734 C C . PRO A 1 99 ? -33.973 -8.156 19.638 1.00 49.56 99 PRO A C 1
ATOM 736 O O . PRO A 1 99 ? -33.960 -7.391 20.605 1.00 49.56 99 PRO A O 1
ATOM 739 N N . ASP A 1 100 ? -35.077 -8.672 19.078 1.00 50.47 100 ASP A N 1
ATOM 740 C CA . ASP A 1 100 ? -36.427 -8.458 19.599 1.00 50.47 100 ASP A CA 1
ATOM 741 C C . ASP A 1 100 ? -36.353 -8.552 21.118 1.00 50.47 100 ASP A C 1
ATOM 743 O O . ASP A 1 100 ? -35.886 -9.569 21.645 1.00 50.47 100 ASP A O 1
ATOM 747 N N . GLU A 1 101 ? -36.723 -7.468 21.811 1.00 46.53 101 GLU A N 1
ATOM 748 C CA . GLU A 1 101 ? -36.837 -7.492 23.261 1.00 46.53 101 GLU A CA 1
ATOM 749 C C . GLU A 1 101 ? -37.628 -8.748 23.598 1.00 46.53 101 GLU A C 1
ATOM 751 O O . GLU A 1 101 ? -38.782 -8.897 23.185 1.00 46.53 101 GLU A O 1
ATOM 756 N N . VAL A 1 102 ? -36.976 -9.688 24.286 1.00 53.50 102 VAL A N 1
ATOM 757 C CA . VAL A 1 102 ? -37.651 -10.849 24.843 1.00 53.50 102 VAL A CA 1
ATOM 758 C C . VAL A 1 102 ? -38.754 -10.261 25.699 1.00 53.50 102 VAL A C 1
ATOM 760 O O . VAL A 1 102 ? -38.482 -9.677 26.748 1.00 53.50 102 VAL A O 1
ATOM 763 N N . ARG A 1 103 ? -39.984 -10.326 25.181 1.00 43.00 103 ARG A N 1
ATOM 764 C CA . ARG A 1 103 ? -41.178 -9.830 25.846 1.00 43.00 103 ARG A CA 1
ATOM 765 C C . ARG A 1 103 ? -41.159 -10.476 27.216 1.00 43.00 103 ARG A C 1
ATOM 767 O O . ARG A 1 103 ? -41.290 -11.692 27.304 1.00 43.00 103 ARG A O 1
ATOM 774 N N . ALA A 1 104 ? -40.896 -9.677 28.248 1.00 50.84 104 ALA A N 1
ATOM 775 C CA . ALA A 1 104 ? -40.865 -10.166 29.609 1.00 50.84 104 ALA A CA 1
ATOM 776 C C . ALA A 1 104 ? -42.189 -10.892 29.846 1.00 50.84 104 ALA A C 1
ATOM 778 O O . ALA A 1 104 ? -43.258 -10.278 29.747 1.00 50.84 104 ALA A O 1
ATOM 779 N N . ASP A 1 105 ? -42.113 -12.205 30.068 1.00 50.53 105 ASP A N 1
ATOM 780 C CA . ASP A 1 105 ? -43.264 -12.979 30.491 1.00 50.53 105 ASP A CA 1
ATOM 781 C C . ASP A 1 105 ? -43.821 -12.282 31.732 1.00 50.53 105 ASP A C 1
ATOM 783 O O . ASP A 1 105 ? -43.107 -12.023 32.706 1.00 50.53 105 ASP A O 1
ATOM 787 N N . GLY A 1 106 ? -45.083 -11.864 31.626 1.00 49.50 106 GLY A N 1
ATOM 788 C CA . GLY A 1 106 ? -45.768 -11.113 32.667 1.00 49.50 106 GLY A CA 1
ATOM 789 C C . GLY A 1 106 ? -45.739 -11.857 34.006 1.00 49.50 106 GLY A C 1
ATOM 790 O O . GLY A 1 106 ? -45.522 -13.070 34.046 1.00 49.50 106 GLY A O 1
ATOM 791 N N . PRO A 1 107 ? -45.963 -11.145 35.123 1.00 45.34 107 PRO A N 1
ATOM 792 C CA . PRO A 1 107 ? -45.819 -11.721 36.451 1.00 45.34 107 PRO A CA 1
ATOM 793 C C . PRO A 1 107 ? -46.718 -12.952 36.599 1.00 45.34 107 PRO A C 1
ATOM 795 O O . PRO A 1 107 ? -47.940 -12.871 36.464 1.00 45.34 107 PRO A O 1
ATOM 798 N N . VAL A 1 108 ? -46.094 -14.099 36.878 1.00 52.94 108 VAL A N 1
ATOM 799 C CA . VAL A 1 108 ? -46.784 -15.347 37.206 1.00 52.94 108 VAL A CA 1
ATOM 800 C C . VAL A 1 108 ? -47.541 -15.118 38.512 1.00 52.94 108 VAL A C 1
ATOM 802 O O . VAL A 1 108 ? -46.945 -14.996 39.581 1.00 52.94 108 VAL A O 1
ATOM 805 N N . GLY A 1 109 ? -48.865 -15.001 38.414 1.00 41.34 109 GLY A N 1
ATOM 806 C CA . GLY A 1 109 ? -49.748 -14.855 39.564 1.00 41.34 109 GLY A CA 1
ATOM 807 C C . GLY A 1 109 ? -49.641 -16.071 40.481 1.00 41.34 109 GLY A C 1
ATOM 808 O O . GLY A 1 109 ? -49.908 -17.198 40.070 1.00 41.34 109 GLY A O 1
ATOM 809 N N . HIS A 1 110 ? -49.253 -15.838 41.731 1.00 45.91 110 HIS A N 1
ATOM 810 C CA . HIS A 1 110 ? -49.302 -16.841 42.784 1.00 45.91 110 HIS A CA 1
ATOM 811 C C . HIS A 1 110 ? -50.759 -17.007 43.243 1.00 45.91 110 HIS A C 1
ATOM 813 O O . HIS A 1 110 ? -51.353 -16.069 43.774 1.00 45.91 110 HIS A O 1
ATOM 819 N N . ALA A 1 111 ? -51.346 -18.181 43.009 1.00 43.19 111 ALA A N 1
ATOM 820 C CA . ALA A 1 111 ? -52.626 -18.560 43.602 1.00 43.19 111 ALA A CA 1
ATOM 821 C C . ALA A 1 111 ? -52.397 -19.036 45.052 1.00 43.19 111 ALA A C 1
ATOM 823 O O . ALA A 1 111 ? -51.432 -19.768 45.285 1.00 43.19 111 ALA A O 1
ATOM 824 N N . PRO A 1 112 ? -53.245 -18.642 46.019 1.00 49.00 112 PRO A N 1
ATOM 825 C CA . PRO A 1 112 ? -53.069 -19.020 47.415 1.00 49.00 112 PRO A CA 1
ATOM 826 C C . PRO A 1 112 ? -53.511 -20.470 47.658 1.00 49.00 112 PRO A C 1
ATOM 828 O O . PRO A 1 112 ? -54.443 -20.957 47.012 1.00 49.00 112 PRO A O 1
ATOM 831 N N . ALA A 1 113 ? -52.855 -21.119 48.620 1.00 49.97 113 ALA A N 1
ATOM 832 C CA . ALA A 1 113 ? -53.295 -22.355 49.264 1.00 49.97 113 ALA A CA 1
ATOM 833 C C . ALA A 1 113 ? -53.632 -22.070 50.731 1.00 49.97 113 ALA A C 1
ATOM 835 O O . ALA A 1 113 ? -52.942 -21.207 51.325 1.00 49.97 113 ALA A O 1
#

pLDDT: mean 85.96, std 17.11, range [41.34, 98.19]

Secondary structure (DSSP, 8-state):
------B-TTS-BS--STTTS-PPPGGGSPP------S---TTSGGG----SSTTTTTHHHHHHHHHHHHHSPPP-SS---HHHHHHHHHHHT-PPP-------PPP------

Nearest PDB structures (foldseek):
  3hrd-assembly1_F  TM=9.412E-01  e=2.087E-03  Eubacterium barkeri